Protein AF-A0A4D4MZA4-F1 (afdb_monomer_lite)

Radius of gyration: 15.13 Å; chains: 1; bounding box: 39×38×41 Å

Structure (mmCIF, N/CA/C/O backbone):
data_AF-A0A4D4MZA4-F1
#
_entry.id   AF-A0A4D4MZA4-F1
#
loop_
_atom_site.group_PDB
_atom_site.id
_atom_site.type_symbol
_atom_site.label_atom_id
_atom_site.label_alt_id
_atom_site.label_comp_id
_atom_site.label_asym_id
_atom_site.label_entity_id
_atom_site.label_seq_id
_atom_site.pdbx_PDB_ins_code
_atom_site.Cartn_x
_atom_site.Cartn_y
_atom_site.Cartn_z
_atom_site.occupancy
_atom_site.B_iso_or_equiv
_atom_site.auth_seq_id
_atom_site.auth_comp_id
_atom_site.auth_asym_id
_atom_site.auth_atom_id
_atom_site.pdbx_PDB_model_num
ATOM 1 N N . MET A 1 1 ? -14.643 -4.048 -20.398 1.00 38.16 1 MET A N 1
ATOM 2 C CA . MET A 1 1 ? -14.767 -3.949 -18.930 1.00 38.16 1 MET A CA 1
ATOM 3 C C . MET A 1 1 ? -13.366 -4.027 -18.362 1.00 38.16 1 MET A C 1
ATOM 5 O O . MET A 1 1 ? -12.708 -5.036 -18.577 1.00 38.16 1 MET A O 1
ATOM 9 N N . THR A 1 2 ? -12.870 -2.959 -17.747 1.00 46.59 2 THR A N 1
ATOM 10 C CA . THR A 1 2 ? -11.582 -2.981 -17.044 1.00 46.59 2 THR A CA 1
ATOM 11 C C . THR A 1 2 ? -11.814 -3.728 -15.737 1.00 46.59 2 THR A C 1
ATOM 13 O O . THR A 1 2 ? -12.657 -3.318 -14.942 1.00 46.59 2 THR A O 1
ATOM 16 N N . GLN A 1 3 ? -11.156 -4.867 -15.548 1.00 52.06 3 GLN A N 1
ATOM 17 C CA . GLN A 1 3 ? -11.229 -5.613 -14.297 1.00 52.06 3 GLN A CA 1
ATOM 18 C C . GLN A 1 3 ? -10.557 -4.751 -13.221 1.00 52.06 3 GLN A C 1
ATOM 20 O O . GLN A 1 3 ? -9.345 -4.557 -13.261 1.00 52.06 3 GLN A O 1
ATOM 25 N N . ARG A 1 4 ? -11.349 -4.141 -12.329 1.00 62.09 4 ARG A N 1
ATOM 26 C CA . ARG A 1 4 ? -10.811 -3.376 -11.197 1.00 62.09 4 ARG A CA 1
ATOM 27 C C . ARG A 1 4 ? -10.184 -4.351 -10.210 1.00 62.09 4 ARG A C 1
ATOM 29 O O . ARG A 1 4 ? -10.844 -5.294 -9.779 1.00 62.09 4 ARG A O 1
ATOM 36 N N . ASN A 1 5 ? -8.931 -4.107 -9.839 1.00 78.31 5 ASN A N 1
ATOM 37 C CA . ASN A 1 5 ? -8.269 -4.829 -8.757 1.00 78.31 5 ASN A CA 1
ATOM 38 C C . ASN A 1 5 ? -8.649 -4.155 -7.433 1.00 78.31 5 ASN A C 1
ATOM 40 O O . ASN A 1 5 ? -7.832 -3.470 -6.824 1.00 78.31 5 ASN A O 1
ATOM 44 N N . GLN A 1 6 ? -9.917 -4.301 -7.044 1.00 87.31 6 GLN A N 1
ATOM 45 C CA . GLN A 1 6 ? -10.501 -3.648 -5.876 1.00 87.31 6 GLN A CA 1
ATOM 46 C C . GLN A 1 6 ? -10.892 -4.692 -4.824 1.00 87.31 6 GLN A C 1
ATOM 48 O O . GLN A 1 6 ? -11.467 -5.733 -5.148 1.00 87.31 6 GLN A O 1
ATOM 53 N N . CYS A 1 7 ? -10.588 -4.409 -3.562 1.00 87.88 7 CYS A N 1
ATOM 54 C CA . CYS A 1 7 ? -10.977 -5.200 -2.404 1.00 87.88 7 CYS A CA 1
ATOM 55 C C . CYS A 1 7 ? -11.793 -4.320 -1.460 1.00 87.88 7 CYS A C 1
ATOM 57 O O . CYS A 1 7 ? -11.268 -3.366 -0.894 1.00 87.88 7 CYS A O 1
ATOM 59 N N . VAL A 1 8 ? -13.067 -4.665 -1.277 1.00 90.50 8 VAL A N 1
ATOM 60 C CA . VAL A 1 8 ? -13.984 -3.919 -0.413 1.00 90.50 8 VAL A CA 1
ATOM 61 C C . VAL A 1 8 ? -14.436 -4.821 0.726 1.00 90.50 8 VAL A C 1
ATOM 63 O O . VAL A 1 8 ? -14.991 -5.896 0.496 1.00 90.50 8 VAL A O 1
ATOM 66 N N . VAL A 1 9 ? -14.195 -4.388 1.959 1.00 88.56 9 VAL A N 1
ATOM 67 C CA . VAL A 1 9 ? -14.588 -5.108 3.173 1.00 88.56 9 VAL A CA 1
ATOM 68 C C . VAL A 1 9 ? -15.693 -4.330 3.866 1.00 88.56 9 VAL A C 1
ATOM 70 O O . VAL A 1 9 ? -15.571 -3.126 4.064 1.00 88.56 9 VAL A O 1
ATOM 73 N N . TYR A 1 10 ? -16.746 -5.025 4.285 1.00 88.19 10 TYR A N 1
ATOM 74 C CA . TYR A 1 10 ? -17.853 -4.459 5.054 1.00 88.19 10 TYR A CA 1
ATOM 75 C C . TYR A 1 10 ? -17.906 -5.083 6.443 1.00 88.19 10 TYR A C 1
ATOM 77 O O . TYR A 1 10 ? -17.571 -6.256 6.629 1.00 88.19 10 TYR A O 1
ATOM 85 N N . LYS A 1 11 ? -18.359 -4.305 7.426 1.00 85.38 11 LYS A N 1
ATOM 86 C CA . LYS A 1 11 ? -18.594 -4.814 8.773 1.00 85.38 11 LYS A CA 1
ATOM 87 C C . LYS A 1 11 ? -19.879 -5.644 8.792 1.00 85.38 11 LYS A C 1
ATOM 89 O O . LYS A 1 11 ? -20.910 -5.243 8.258 1.00 85.38 11 LYS A O 1
ATOM 94 N N . THR A 1 12 ? -19.836 -6.814 9.422 1.00 84.06 12 THR A N 1
ATOM 95 C CA . THR A 1 12 ? -21.021 -7.670 9.569 1.00 84.06 12 THR A CA 1
ATOM 96 C C . THR A 1 12 ? -22.118 -6.941 10.343 1.00 84.06 12 THR A C 1
ATOM 98 O O . THR A 1 12 ? -21.868 -6.465 11.450 1.00 84.06 12 THR A O 1
ATOM 101 N N . GLY A 1 13 ? -23.330 -6.895 9.784 1.00 80.25 13 GLY A N 1
ATOM 102 C CA . GLY A 1 13 ? -24.483 -6.234 10.404 1.00 80.25 13 GLY A CA 1
ATOM 103 C C . GLY A 1 13 ? -24.531 -4.715 10.217 1.00 80.25 13 GLY A C 1
ATOM 104 O O . GLY A 1 13 ? -25.445 -4.086 10.740 1.00 80.25 13 GLY A O 1
ATOM 105 N N . ASP A 1 14 ? -23.588 -4.126 9.478 1.00 79.69 14 ASP A N 1
ATOM 106 C CA . ASP A 1 14 ? -23.674 -2.725 9.076 1.00 79.69 14 ASP A CA 1
ATOM 107 C C . ASP A 1 14 ? -24.699 -2.548 7.946 1.00 79.69 14 ASP A C 1
ATOM 109 O O . ASP A 1 14 ? -24.637 -3.214 6.912 1.00 79.69 14 ASP A O 1
ATOM 113 N N . THR A 1 15 ? -25.659 -1.650 8.156 1.00 80.19 15 THR A N 1
ATOM 114 C CA . THR A 1 15 ? -26.717 -1.311 7.195 1.00 80.19 15 THR A CA 1
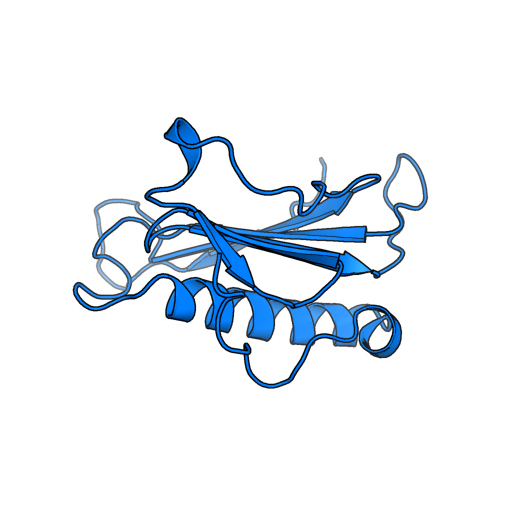ATOM 115 C C . THR A 1 15 ? -26.504 0.049 6.534 1.00 80.19 15 THR A C 1
ATOM 117 O O . THR A 1 15 ? -27.335 0.465 5.732 1.00 80.19 15 THR A O 1
ATOM 120 N N . THR A 1 16 ? -25.428 0.767 6.873 1.00 81.38 16 THR A N 1
ATOM 121 C CA . THR A 1 16 ? -25.135 2.099 6.318 1.00 81.38 16 THR A CA 1
ATOM 122 C C . THR A 1 16 ? -24.678 2.044 4.861 1.00 81.38 16 THR A C 1
ATOM 124 O O . THR A 1 16 ? -24.798 3.028 4.137 1.00 81.38 16 THR A O 1
ATOM 127 N N . GLY A 1 17 ? -24.175 0.886 4.415 1.00 80.81 17 GLY A N 1
ATOM 128 C CA . GLY A 1 17 ? -23.619 0.699 3.075 1.00 80.81 17 GLY A CA 1
ATOM 129 C C . GLY A 1 17 ? -22.199 1.248 2.913 1.00 80.81 17 GLY A C 1
ATOM 130 O O . GLY A 1 17 ? -21.672 1.239 1.800 1.00 80.81 17 GLY A O 1
ATOM 131 N N . HIS A 1 18 ? -21.566 1.701 3.998 1.00 84.25 18 HIS A N 1
ATOM 132 C CA . HIS A 1 18 ? -20.195 2.192 3.977 1.00 84.25 18 HIS A CA 1
ATOM 133 C C . HIS A 1 18 ? -19.189 1.048 4.162 1.00 84.25 18 HIS A C 1
ATOM 135 O O . HIS A 1 18 ? -19.367 0.201 5.039 1.00 84.25 18 HIS A O 1
ATOM 141 N N . PRO A 1 19 ? -18.122 0.984 3.349 1.00 86.19 19 PRO A N 1
ATOM 142 C CA . PRO A 1 19 ? -17.090 -0.019 3.541 1.00 86.19 19 PRO A CA 1
ATOM 143 C C . PRO A 1 19 ? -16.249 0.291 4.783 1.00 86.19 19 PRO A C 1
ATOM 145 O O . PRO A 1 19 ? -15.940 1.447 5.084 1.00 86.19 19 PRO A O 1
ATOM 148 N N . LEU A 1 20 ? -15.840 -0.777 5.467 1.00 87.38 20 LEU A N 1
ATOM 149 C CA . LEU A 1 20 ? -14.819 -0.747 6.510 1.00 87.38 20 LEU A CA 1
ATOM 150 C C . LEU A 1 20 ? -13.484 -0.301 5.913 1.00 87.38 20 LEU A C 1
ATOM 152 O O . LEU A 1 20 ? -12.851 0.611 6.425 1.00 87.38 20 LEU A O 1
ATOM 156 N N . ILE A 1 21 ? -13.082 -0.949 4.821 1.00 89.44 21 ILE A N 1
ATOM 157 C CA . ILE A 1 21 ? -11.940 -0.556 4.001 1.00 89.44 21 ILE A CA 1
ATOM 158 C C . ILE A 1 21 ? -12.262 -0.827 2.534 1.00 89.44 21 ILE A C 1
ATOM 160 O O . ILE A 1 21 ? -12.895 -1.829 2.196 1.00 89.44 21 ILE A O 1
ATOM 164 N N . ASP A 1 22 ? -11.793 0.061 1.676 1.00 92.81 22 ASP A N 1
ATOM 165 C CA . ASP A 1 22 ? -11.788 -0.070 0.228 1.00 92.81 22 ASP A CA 1
ATOM 166 C C . ASP A 1 22 ? -10.346 0.093 -0.246 1.00 92.81 22 ASP A C 1
ATOM 168 O O . ASP A 1 22 ? -9.745 1.143 -0.028 1.00 92.81 22 ASP A O 1
ATOM 172 N N . VAL A 1 23 ? -9.773 -0.963 -0.819 1.00 94.00 23 VAL A N 1
ATOM 173 C CA . VAL A 1 23 ? -8.407 -0.980 -1.343 1.00 94.00 23 VAL A CA 1
ATOM 174 C C . VAL A 1 23 ? -8.455 -1.143 -2.857 1.00 94.00 23 VAL A C 1
ATOM 176 O O . VAL A 1 23 ? -8.993 -2.136 -3.342 1.00 94.00 23 VAL A O 1
ATOM 179 N N . ASP A 1 24 ? -7.838 -0.228 -3.601 1.00 94.50 24 ASP A N 1
ATOM 180 C CA . ASP A 1 24 ? -7.760 -0.273 -5.070 1.00 94.50 24 ASP A CA 1
ATOM 181 C C . ASP A 1 24 ? -6.300 -0.280 -5.542 1.00 94.50 24 ASP A C 1
ATOM 183 O O . ASP A 1 24 ? -5.448 0.411 -4.971 1.00 94.50 24 ASP A O 1
ATOM 187 N N . PHE A 1 25 ? -6.028 -1.054 -6.597 1.00 93.75 25 PHE A N 1
ATOM 188 C CA . PHE A 1 25 ? -4.751 -1.091 -7.297 1.00 93.75 25 PHE A CA 1
ATOM 189 C C . PHE A 1 25 ? -4.891 -0.757 -8.780 1.00 93.75 25 PHE A C 1
ATOM 191 O O . PHE A 1 25 ? -5.624 -1.410 -9.529 1.00 93.75 25 PHE A O 1
ATOM 198 N N . SER A 1 26 ? -4.060 0.177 -9.235 1.00 92.50 26 SER A N 1
ATOM 199 C CA . SER A 1 26 ? -4.031 0.643 -10.618 1.00 92.50 26 SER A CA 1
ATOM 200 C C . SER A 1 26 ? -2.602 0.710 -11.162 1.00 92.50 26 SER A C 1
ATOM 202 O O . SER A 1 26 ? -1.675 1.129 -10.472 1.00 92.50 26 SER A O 1
ATOM 204 N N . ALA A 1 27 ? -2.410 0.306 -12.419 1.00 93.12 27 ALA A N 1
ATOM 205 C CA . ALA A 1 27 ? -1.133 0.440 -13.118 1.00 93.12 27 ALA A CA 1
ATOM 206 C C . ALA A 1 27 ? -0.974 1.887 -13.621 1.00 93.12 27 ALA A C 1
ATOM 208 O O . ALA A 1 27 ? -1.846 2.401 -14.320 1.00 93.12 27 ALA A O 1
ATOM 209 N N . VAL A 1 28 ? 0.128 2.563 -13.280 1.00 93.25 28 VAL A N 1
ATOM 210 C CA . VAL A 1 28 ? 0.299 4.005 -13.544 1.00 93.25 28 VAL A CA 1
ATOM 211 C C . VAL A 1 28 ? 1.658 4.341 -14.159 1.00 93.25 28 VAL A C 1
ATOM 213 O O . VAL A 1 28 ? 2.682 3.715 -13.876 1.00 93.25 28 VAL A O 1
ATOM 216 N N . LYS A 1 29 ? 1.670 5.351 -15.042 1.00 93.31 29 LYS A N 1
ATOM 217 C CA . LYS A 1 29 ? 2.898 5.847 -15.697 1.00 93.31 29 LYS A CA 1
ATOM 218 C C . LYS A 1 29 ? 3.738 6.741 -14.790 1.00 93.31 29 LYS A C 1
ATOM 220 O O . LYS A 1 29 ? 4.955 6.768 -14.938 1.00 93.31 29 LYS A O 1
ATOM 225 N N . TYR A 1 30 ? 3.083 7.462 -13.888 1.00 92.06 30 TYR A N 1
ATOM 226 C CA . TYR A 1 30 ? 3.677 8.513 -13.073 1.00 92.06 30 TYR A CA 1
ATOM 227 C C . TYR A 1 30 ? 3.269 8.317 -11.614 1.00 92.06 30 TYR A C 1
ATOM 229 O O . TYR A 1 30 ? 2.204 7.766 -11.336 1.00 92.06 30 TYR A O 1
ATOM 237 N N . HIS A 1 31 ? 4.113 8.784 -10.705 1.00 90.81 31 HIS A N 1
ATOM 238 C CA . HIS A 1 31 ? 3.791 8.953 -9.294 1.00 90.81 31 HIS A CA 1
ATOM 239 C C . HIS A 1 31 ? 3.973 10.434 -8.928 1.00 90.81 31 HIS A C 1
ATOM 241 O O . HIS A 1 31 ? 4.682 11.145 -9.647 1.00 90.81 31 HIS A O 1
ATOM 247 N N . PRO A 1 32 ? 3.350 10.918 -7.842 1.00 89.75 32 PRO A N 1
ATOM 248 C CA . PRO A 1 32 ? 3.602 12.264 -7.348 1.00 89.75 32 PRO A CA 1
ATOM 249 C C . PRO A 1 32 ? 5.083 12.472 -7.011 1.00 89.75 32 PRO A C 1
ATOM 251 O O . PRO A 1 32 ? 5.778 11.533 -6.609 1.00 89.75 32 PRO A O 1
ATOM 254 N N . ASN A 1 33 ? 5.553 13.711 -7.145 1.00 78.62 33 ASN A N 1
ATOM 255 C CA . ASN A 1 33 ? 6.838 14.108 -6.582 1.00 78.62 33 ASN A CA 1
ATOM 256 C C . ASN A 1 33 ? 6.675 14.270 -5.068 1.00 78.62 33 ASN A C 1
ATOM 258 O O . ASN A 1 33 ? 5.687 14.833 -4.603 1.00 78.62 33 ASN A O 1
ATOM 262 N N . SER A 1 34 ? 7.661 13.820 -4.303 1.00 65.81 34 SER A N 1
ATOM 263 C CA . SER A 1 34 ? 7.740 13.984 -2.846 1.00 65.81 34 SER A CA 1
ATOM 264 C C . SER A 1 34 ? 8.130 15.409 -2.410 1.00 65.81 34 SER A C 1
ATOM 266 O O . SER A 1 34 ? 8.543 15.618 -1.272 1.00 65.81 34 SER A O 1
ATOM 268 N N . GLU A 1 35 ? 8.010 16.408 -3.293 1.00 59.50 35 GLU A N 1
ATOM 269 C CA . GLU A 1 35 ? 8.249 17.808 -2.930 1.00 59.50 35 GLU A CA 1
ATOM 270 C C . GLU A 1 35 ? 7.226 18.261 -1.881 1.00 59.50 35 GLU A C 1
ATOM 272 O O . GLU A 1 35 ? 6.041 17.928 -1.959 1.00 59.50 35 GLU A O 1
ATOM 277 N N . LYS A 1 36 ? 7.717 18.983 -0.862 1.00 52.91 36 LYS A N 1
ATOM 278 C CA . LYS A 1 36 ? 6.943 19.337 0.332 1.00 52.91 36 LYS A CA 1
ATOM 279 C C . LYS A 1 36 ? 5.617 20.016 -0.055 1.00 52.91 36 LYS A C 1
ATOM 281 O O . LYS A 1 36 ? 5.644 20.949 -0.862 1.00 52.91 36 LYS A O 1
ATOM 286 N N . PRO A 1 37 ? 4.476 19.610 0.534 1.00 52.50 37 PRO A N 1
ATOM 287 C CA . PRO A 1 37 ? 3.213 20.314 0.339 1.00 52.50 37 PRO A CA 1
ATOM 288 C C . PRO A 1 37 ? 3.364 21.790 0.731 1.00 52.50 37 PRO A C 1
ATOM 290 O O . PRO A 1 37 ? 4.012 22.122 1.727 1.00 52.50 37 PRO A O 1
ATOM 293 N N . THR A 1 38 ? 2.761 22.685 -0.051 1.00 46.50 38 THR A N 1
ATOM 294 C CA . THR A 1 38 ? 2.625 24.098 0.321 1.00 46.50 38 THR A CA 1
ATOM 295 C C . THR A 1 38 ? 1.833 24.209 1.630 1.00 46.50 38 THR A C 1
ATOM 297 O O . THR A 1 38 ? 1.027 23.333 1.943 1.00 46.50 38 THR A O 1
ATOM 300 N N . ALA A 1 39 ? 2.077 25.263 2.418 1.00 49.47 39 ALA A N 1
ATOM 301 C CA . ALA A 1 39 ? 1.575 25.407 3.792 1.00 49.47 39 ALA A CA 1
ATOM 302 C C . ALA A 1 39 ? 0.061 25.134 3.962 1.00 49.47 39 ALA A C 1
ATOM 304 O O . ALA A 1 39 ? -0.340 24.605 4.997 1.00 49.47 39 ALA A O 1
ATOM 305 N N . ASP A 1 40 ? -0.751 25.379 2.931 1.00 46.22 40 ASP A N 1
ATOM 306 C CA . ASP A 1 40 ? -2.205 25.170 2.946 1.00 46.22 40 ASP A CA 1
ATOM 307 C C . ASP A 1 40 ? -2.652 23.708 2.720 1.00 46.22 40 ASP A C 1
ATOM 309 O O . ASP A 1 40 ? -3.780 23.353 3.048 1.00 46.22 40 ASP A O 1
ATOM 313 N N . ALA A 1 41 ? -1.779 22.834 2.205 1.00 50.38 41 ALA A N 1
ATOM 314 C CA . ALA A 1 41 ? -2.030 21.395 2.030 1.00 50.38 41 ALA A CA 1
ATOM 315 C C . ALA A 1 41 ? -1.441 20.534 3.172 1.00 50.38 41 ALA A C 1
ATOM 317 O O . ALA A 1 41 ? -1.523 19.306 3.139 1.00 50.38 41 ALA A O 1
ATOM 318 N N . SER A 1 42 ? -0.806 21.171 4.163 1.00 53.69 42 SER A N 1
ATOM 319 C CA . SER A 1 42 ? 0.135 20.517 5.082 1.00 53.69 42 SER A CA 1
ATOM 320 C C . SER A 1 42 ? -0.482 19.877 6.331 1.00 53.69 42 SER A C 1
ATOM 322 O O . SER A 1 42 ? 0.134 18.987 6.907 1.00 53.69 42 SER A O 1
ATOM 324 N N . ALA A 1 43 ? -1.682 20.283 6.761 1.00 56.72 43 ALA A N 1
ATOM 325 C CA . ALA A 1 43 ? -2.191 19.870 8.075 1.00 56.72 43 ALA A CA 1
ATOM 326 C C . ALA A 1 43 ? -2.625 18.393 8.145 1.00 56.72 43 ALA A C 1
ATOM 328 O O . ALA A 1 43 ? -2.626 17.807 9.226 1.00 56.72 43 ALA A O 1
ATOM 329 N N . GLU A 1 44 ? -2.973 17.781 7.009 1.00 75.69 44 GLU A N 1
ATOM 330 C CA . GLU A 1 44 ? -3.498 16.408 6.957 1.00 75.69 44 GLU A CA 1
ATOM 331 C C . GLU A 1 44 ? -2.631 15.439 6.143 1.00 75.69 44 GLU A C 1
ATOM 333 O O . GLU A 1 44 ? -2.901 14.237 6.157 1.00 75.69 44 GLU A O 1
ATOM 338 N N . LEU A 1 45 ? -1.593 15.925 5.450 1.00 85.44 45 LEU A N 1
ATOM 339 C CA . LEU A 1 45 ? -0.715 15.093 4.627 1.00 85.44 45 LEU A CA 1
ATOM 340 C C . LEU A 1 45 ? 0.487 14.602 5.439 1.00 85.44 45 LEU A C 1
ATOM 342 O O . LEU A 1 45 ? 1.323 15.395 5.858 1.00 85.44 45 LEU A O 1
ATOM 346 N N . THR A 1 46 ? 0.620 13.288 5.611 1.00 89.31 46 THR A N 1
ATOM 347 C CA . THR A 1 46 ? 1.814 12.675 6.224 1.00 89.31 46 THR A CA 1
ATOM 348 C C . THR A 1 46 ? 2.527 11.804 5.197 1.00 89.31 46 THR A C 1
ATOM 350 O O . THR A 1 46 ? 1.913 10.892 4.646 1.00 89.31 46 THR A O 1
ATOM 353 N N . ILE A 1 47 ? 3.809 12.081 4.934 1.00 91.19 47 ILE A N 1
ATOM 354 C CA . ILE A 1 47 ? 4.635 11.351 3.958 1.00 91.19 47 ILE A CA 1
ATOM 355 C C . ILE A 1 47 ? 5.419 10.236 4.651 1.00 91.19 47 ILE A C 1
ATOM 357 O O . ILE A 1 47 ? 6.009 10.435 5.714 1.00 91.19 47 ILE A O 1
ATOM 361 N N . TYR A 1 48 ? 5.448 9.063 4.022 1.00 91.81 48 TYR A N 1
ATOM 362 C CA . TYR A 1 48 ? 6.163 7.888 4.506 1.00 91.81 48 TYR A CA 1
ATOM 363 C C . TYR A 1 48 ? 7.285 7.508 3.534 1.00 91.81 48 TYR A C 1
ATOM 365 O O . TYR A 1 48 ? 7.043 7.459 2.324 1.00 91.81 48 TYR A O 1
ATOM 373 N N . PRO A 1 49 ? 8.487 7.163 4.031 1.00 92.69 49 PRO A N 1
ATOM 374 C CA . PRO A 1 49 ? 9.616 6.777 3.190 1.00 92.69 49 PRO A CA 1
ATOM 375 C C . PRO A 1 49 ? 9.490 5.306 2.756 1.00 92.69 49 PRO A C 1
ATOM 377 O O . P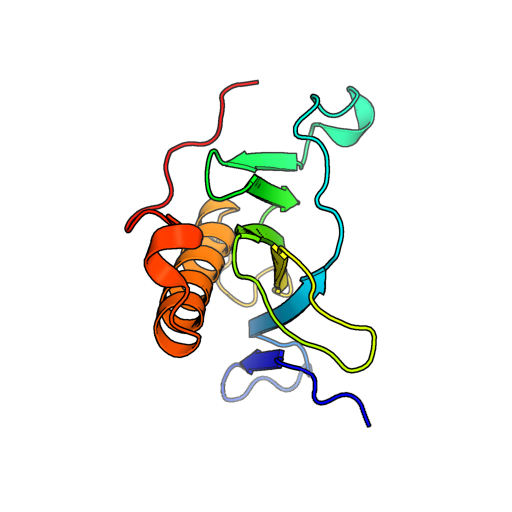RO A 1 49 ? 10.290 4.452 3.136 1.00 92.69 49 PRO A O 1
ATOM 380 N N . ILE A 1 50 ? 8.433 4.986 2.005 1.00 93.69 50 ILE A N 1
ATOM 381 C CA . ILE A 1 50 ? 8.165 3.645 1.475 1.00 93.69 50 ILE A CA 1
ATOM 382 C C . ILE A 1 50 ? 7.782 3.715 -0.007 1.00 93.69 50 ILE A C 1
ATOM 384 O O . ILE A 1 50 ? 7.074 4.623 -0.444 1.00 93.69 50 ILE A O 1
ATOM 388 N N . GLY A 1 51 ? 8.231 2.729 -0.786 1.00 94.56 51 GLY A N 1
ATOM 389 C CA . GLY A 1 51 ? 8.016 2.725 -2.232 1.00 94.56 51 GLY A CA 1
ATOM 390 C C . GLY A 1 51 ? 8.679 3.924 -2.924 1.00 94.56 51 GLY A C 1
ATOM 391 O O . GLY A 1 51 ? 9.737 4.390 -2.511 1.00 94.56 51 GLY A O 1
ATOM 392 N N . VAL A 1 52 ? 8.069 4.405 -4.010 1.00 95.19 52 VAL A N 1
ATOM 393 C CA . VAL A 1 52 ? 8.508 5.630 -4.713 1.00 95.19 52 VAL A CA 1
ATOM 394 C C . VAL A 1 52 ? 7.753 6.878 -4.257 1.00 95.19 52 VAL A C 1
ATOM 396 O O . VAL A 1 52 ? 8.231 7.987 -4.465 1.00 95.19 52 VAL A O 1
ATOM 399 N N . TYR A 1 53 ? 6.581 6.696 -3.650 1.00 95.12 53 TYR A N 1
ATOM 400 C CA . TYR A 1 53 ? 5.808 7.743 -2.993 1.00 95.12 53 TYR A CA 1
ATOM 401 C C . TYR A 1 53 ? 4.787 7.086 -2.070 1.00 95.12 53 TYR A C 1
ATOM 403 O O . TYR A 1 53 ? 4.095 6.157 -2.491 1.00 95.12 53 TYR A O 1
ATOM 411 N N . ALA A 1 54 ? 4.631 7.589 -0.851 1.00 94.81 54 ALA A N 1
ATOM 412 C C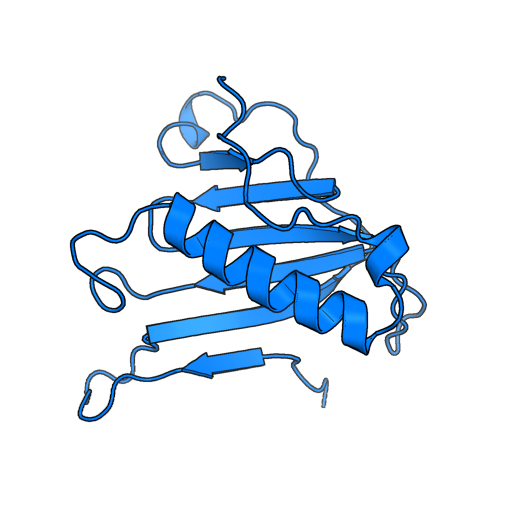A . ALA A 1 54 ? 3.567 7.145 0.030 1.00 94.81 54 ALA A CA 1
ATOM 413 C C . ALA A 1 54 ? 3.108 8.262 0.951 1.00 94.81 54 ALA A C 1
ATOM 415 O O . ALA A 1 54 ? 3.923 8.964 1.550 1.00 94.81 54 ALA A O 1
ATOM 416 N N . ALA A 1 55 ? 1.795 8.403 1.075 1.00 93.69 55 ALA A N 1
ATOM 417 C CA . ALA A 1 55 ? 1.198 9.443 1.885 1.00 93.69 55 ALA A CA 1
ATOM 418 C C . ALA A 1 55 ? -0.134 9.005 2.481 1.00 93.69 55 ALA A C 1
ATOM 420 O O . ALA A 1 55 ? -0.851 8.190 1.902 1.00 93.69 55 ALA A O 1
ATOM 421 N N . THR A 1 56 ? -0.488 9.593 3.613 1.00 91.38 56 THR A N 1
ATOM 422 C CA . THR A 1 56 ? -1.837 9.531 4.181 1.00 91.38 56 THR A CA 1
ATOM 423 C C . THR A 1 56 ? -2.469 10.909 4.139 1.00 91.38 56 THR A C 1
ATOM 425 O O . THR A 1 56 ? -1.771 11.894 4.380 1.00 91.38 56 THR A O 1
ATOM 428 N N . HIS A 1 57 ? -3.777 10.967 3.899 1.00 86.00 57 HIS A N 1
ATOM 429 C CA . HIS A 1 57 ? -4.575 12.178 4.089 1.00 86.00 57 HIS A CA 1
ATOM 430 C C . HIS A 1 57 ? -5.538 11.933 5.250 1.00 86.00 57 HIS A C 1
ATOM 432 O O . HIS A 1 57 ? -6.491 11.151 5.130 1.00 86.00 57 HIS A O 1
ATOM 438 N N . GLY A 1 58 ? -5.231 12.546 6.393 1.00 81.12 58 GLY A N 1
ATOM 439 C CA . GLY A 1 58 ? -5.909 12.281 7.657 1.00 81.12 58 GLY A CA 1
ATOM 440 C C . GLY A 1 58 ? -5.778 10.815 8.090 1.00 81.12 58 GLY A C 1
ATOM 441 O O . GLY A 1 58 ? -4.819 10.122 7.753 1.00 81.12 58 GLY A O 1
ATOM 442 N N . ASN A 1 59 ? -6.760 10.323 8.844 1.00 77.88 59 ASN A N 1
ATOM 443 C CA . ASN A 1 59 ? -6.820 8.926 9.293 1.00 77.88 59 ASN A CA 1
ATOM 444 C C . ASN A 1 59 ? -7.578 7.995 8.329 1.00 77.88 59 ASN A C 1
ATOM 446 O O . ASN A 1 59 ? -7.500 6.776 8.464 1.00 77.88 59 ASN A O 1
ATOM 450 N N . ALA A 1 60 ? -8.295 8.557 7.357 1.00 81.31 60 ALA A N 1
ATOM 451 C CA . ALA A 1 60 ? -9.254 7.832 6.532 1.00 81.31 60 ALA A CA 1
ATOM 452 C C . ALA A 1 60 ? -8.683 7.329 5.200 1.00 81.31 60 ALA A C 1
ATOM 454 O O . ALA A 1 60 ? -9.318 6.506 4.544 1.00 81.31 60 ALA A O 1
ATOM 455 N N . SER A 1 61 ? -7.519 7.816 4.760 1.00 89.06 61 SER A N 1
ATOM 456 C CA . SER A 1 61 ? -6.988 7.420 3.456 1.00 89.06 61 SER A CA 1
ATOM 457 C C . SER A 1 61 ? -5.470 7.367 3.389 1.00 89.06 61 SER A C 1
ATOM 459 O O . SER A 1 61 ? -4.771 8.156 4.026 1.00 89.06 61 SER A O 1
ATOM 461 N N . ALA A 1 62 ? -4.969 6.441 2.573 1.00 93.50 62 ALA A N 1
ATOM 462 C CA . ALA A 1 62 ? -3.561 6.358 2.222 1.00 93.50 62 ALA A CA 1
ATOM 463 C C . ALA A 1 62 ? -3.377 6.028 0.740 1.00 93.50 62 ALA A C 1
ATOM 465 O O . ALA A 1 62 ? -4.202 5.351 0.127 1.00 93.50 62 ALA A O 1
ATOM 466 N N . SER A 1 63 ? -2.273 6.504 0.176 1.00 95.62 63 SER A N 1
ATOM 467 C CA . SER A 1 63 ? -1.804 6.188 -1.168 1.00 95.62 63 SER A CA 1
ATOM 468 C C . SER A 1 63 ? -0.363 5.704 -1.101 1.00 95.62 63 SER A C 1
ATOM 470 O O . SER A 1 63 ? 0.458 6.295 -0.404 1.00 95.62 63 SER A O 1
ATOM 472 N N . LEU A 1 64 ? -0.051 4.653 -1.851 1.00 96.88 64 LEU A N 1
ATOM 473 C CA . LEU A 1 64 ? 1.274 4.054 -1.946 1.00 96.88 64 LEU A CA 1
ATOM 474 C C . LEU A 1 64 ? 1.576 3.746 -3.409 1.00 96.88 64 LEU A C 1
ATOM 476 O O . LEU A 1 64 ? 0.831 3.035 -4.074 1.00 96.88 64 LEU A O 1
ATOM 480 N N . TYR A 1 65 ? 2.697 4.251 -3.897 1.00 97.19 65 TYR A N 1
ATOM 481 C CA . TYR A 1 65 ? 3.209 3.994 -5.229 1.00 97.19 65 TYR A CA 1
ATOM 482 C C . TYR A 1 65 ? 4.492 3.188 -5.105 1.00 97.19 65 TYR A C 1
ATOM 484 O O . TYR A 1 65 ? 5.391 3.542 -4.341 1.00 97.19 65 TYR A O 1
ATOM 492 N N . PHE A 1 66 ? 4.612 2.118 -5.882 1.00 97.44 66 PHE A N 1
ATOM 493 C CA . PHE A 1 66 ? 5.810 1.280 -5.888 1.00 97.44 66 PHE A CA 1
ATOM 494 C C . PHE A 1 66 ? 6.114 0.746 -7.284 1.00 97.44 66 PHE A C 1
ATOM 496 O O . PHE A 1 66 ? 5.245 0.671 -8.156 1.00 97.44 66 PHE A O 1
ATOM 503 N N . LYS A 1 67 ? 7.380 0.388 -7.511 1.00 97.62 67 LYS A N 1
ATOM 504 C CA . LYS A 1 67 ? 7.826 -0.179 -8.786 1.00 97.62 67 LYS A CA 1
ATOM 505 C C . LYS A 1 67 ? 7.304 -1.603 -8.912 1.00 97.62 67 LYS A C 1
ATOM 507 O O . LYS A 1 67 ? 7.643 -2.472 -8.118 1.00 97.62 67 LYS A O 1
ATOM 512 N N . CYS A 1 68 ? 6.505 -1.842 -9.937 1.00 96.19 68 CYS A N 1
ATOM 513 C CA . CYS A 1 68 ? 6.059 -3.174 -10.309 1.00 96.19 68 CYS A CA 1
ATOM 514 C C . CYS A 1 68 ? 5.573 -3.109 -11.759 1.00 96.19 68 CYS A C 1
ATOM 516 O O . CYS A 1 68 ? 4.407 -2.778 -11.997 1.00 96.19 68 CYS A O 1
ATOM 518 N N . PRO A 1 69 ? 6.465 -3.342 -12.741 1.00 94.75 69 PRO A N 1
ATOM 519 C CA . PRO A 1 69 ? 6.114 -3.238 -14.149 1.00 94.75 69 PRO A CA 1
ATOM 520 C C . PRO A 1 69 ? 4.935 -4.146 -14.497 1.00 94.75 69 PRO A C 1
ATOM 522 O O . PRO A 1 69 ? 5.056 -5.369 -14.490 1.00 94.75 69 PRO A O 1
ATOM 525 N N . THR A 1 70 ? 3.794 -3.537 -14.805 1.00 90.12 70 THR A N 1
ATOM 526 C CA . THR A 1 70 ? 2.528 -4.240 -15.034 1.00 90.12 70 THR A CA 1
ATOM 527 C C . THR A 1 70 ? 1.999 -3.882 -16.413 1.00 90.12 70 THR A C 1
ATOM 529 O O . THR A 1 70 ? 2.058 -2.723 -16.827 1.00 90.12 70 THR A O 1
ATOM 532 N N . LYS A 1 71 ? 1.517 -4.882 -17.154 1.00 87.25 71 LYS A N 1
ATOM 533 C CA . LYS A 1 71 ? 0.895 -4.674 -18.464 1.00 87.25 71 LYS A CA 1
ATOM 534 C C . LYS A 1 71 ? -0.594 -4.418 -18.297 1.00 87.25 71 LYS A C 1
ATOM 536 O O . LYS A 1 71 ? -1.287 -5.222 -17.681 1.00 87.25 71 LYS A O 1
ATOM 541 N N . ASP A 1 72 ? -1.070 -3.351 -18.916 1.00 81.88 72 ASP A N 1
ATOM 542 C CA . ASP A 1 72 ? -2.483 -3.107 -19.166 1.00 81.88 72 ASP A CA 1
ATOM 543 C C . ASP A 1 72 ? -2.730 -3.003 -20.690 1.00 81.88 72 ASP A C 1
ATOM 545 O O . ASP A 1 72 ? -1.779 -3.098 -21.478 1.00 81.88 72 ASP A O 1
ATOM 549 N N . PRO A 1 73 ? -3.987 -2.854 -21.151 1.00 84.00 73 PRO A N 1
ATOM 550 C CA . PRO A 1 73 ? -4.287 -2.716 -22.578 1.0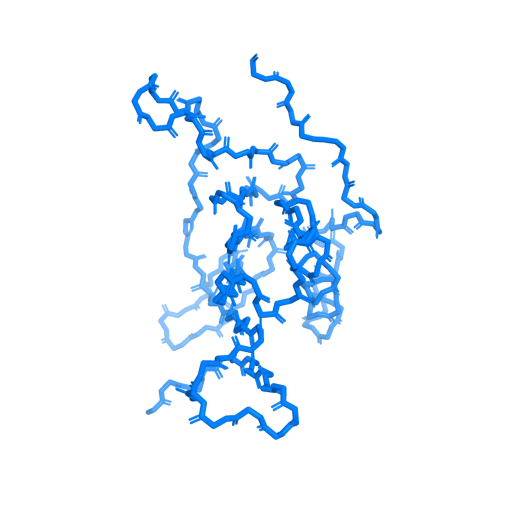0 84.00 73 PRO A CA 1
ATOM 551 C C . PRO A 1 73 ? -3.607 -1.524 -23.274 1.00 84.00 73 PRO A C 1
ATOM 553 O O . PRO A 1 73 ? -3.486 -1.529 -24.496 1.00 84.00 73 PRO A O 1
ATOM 556 N N . GLU A 1 74 ? -3.155 -0.513 -22.530 1.00 85.19 74 GLU A N 1
ATOM 557 C CA . GLU A 1 74 ? -2.458 0.668 -23.051 1.00 85.19 74 GLU A CA 1
ATOM 558 C C . GLU A 1 74 ? -0.925 0.517 -23.036 1.00 85.19 74 GLU A C 1
ATOM 560 O O . GLU A 1 74 ? -0.205 1.432 -23.452 1.00 85.19 74 GLU A O 1
ATOM 565 N N . GLY A 1 75 ? -0.412 -0.612 -22.538 1.00 90.00 75 GLY A N 1
ATOM 566 C CA . GLY A 1 75 ? 1.002 -0.969 -22.529 1.00 90.00 75 GLY A CA 1
ATOM 567 C C . GLY A 1 75 ? 1.561 -1.266 -21.138 1.00 90.00 75 GLY A C 1
ATOM 568 O O . GLY A 1 75 ? 0.847 -1.484 -20.163 1.00 90.00 75 GLY A O 1
ATOM 569 N N . THR A 1 76 ? 2.890 -1.309 -21.041 1.00 93.31 76 THR A N 1
ATOM 570 C CA . THR A 1 76 ? 3.568 -1.521 -19.756 1.00 93.31 76 THR A CA 1
ATOM 571 C C . THR A 1 76 ? 3.625 -0.215 -18.974 1.00 93.31 76 THR A C 1
ATOM 573 O O . THR A 1 76 ? 4.146 0.791 -19.463 1.00 93.31 76 THR A O 1
ATOM 576 N N . LYS A 1 77 ? 3.146 -0.246 -17.733 1.00 94.81 77 LYS A N 1
ATOM 577 C CA . LYS A 1 77 ? 3.268 0.842 -16.765 1.00 94.81 77 LYS A CA 1
ATOM 578 C C . LYS A 1 77 ? 4.338 0.466 -15.725 1.00 94.81 77 LYS A C 1
ATOM 580 O O . LYS A 1 77 ? 4.329 -0.669 -15.252 1.00 94.81 77 LYS A O 1
ATOM 585 N N . PRO A 1 78 ? 5.281 1.362 -15.387 1.00 96.00 78 PRO A N 1
ATOM 586 C CA . PRO A 1 78 ? 6.389 1.053 -14.476 1.00 96.00 78 PRO A CA 1
ATOM 587 C C . PRO A 1 78 ? 5.983 0.935 -13.001 1.00 96.00 78 PRO A C 1
ATOM 589 O O . PRO A 1 78 ? 6.696 0.291 -12.224 1.00 96.00 78 PRO A O 1
ATOM 592 N N . TYR A 1 79 ? 4.862 1.542 -12.612 1.00 96.06 79 TYR A N 1
ATOM 593 C CA . TYR A 1 79 ? 4.436 1.624 -11.221 1.00 96.06 79 TYR A CA 1
ATOM 594 C C . TYR A 1 79 ? 3.026 1.080 -11.028 1.00 96.06 79 TYR A C 1
ATOM 596 O O . TYR A 1 79 ? 2.209 1.045 -11.951 1.00 96.06 79 TYR A O 1
ATOM 604 N N . ILE A 1 80 ? 2.744 0.728 -9.781 1.00 95.38 80 ILE A N 1
ATOM 605 C CA . ILE A 1 80 ? 1.400 0.498 -9.274 1.00 95.38 80 ILE A CA 1
ATOM 606 C C . ILE A 1 80 ? 1.088 1.603 -8.270 1.00 95.38 80 ILE A C 1
ATOM 608 O O . ILE A 1 80 ? 1.905 1.876 -7.393 1.00 95.38 80 ILE A O 1
ATOM 612 N N . GLN A 1 81 ? -0.095 2.198 -8.396 1.00 95.75 81 GLN A N 1
ATOM 613 C CA . GLN A 1 81 ? -0.743 2.980 -7.354 1.00 95.75 81 GLN A CA 1
ATOM 614 C C . GLN A 1 81 ? -1.660 2.051 -6.562 1.00 95.75 81 GLN A C 1
ATOM 616 O O . GLN A 1 81 ? -2.580 1.459 -7.122 1.00 95.75 81 GLN A O 1
ATOM 621 N N . ALA A 1 82 ? -1.412 1.949 -5.267 1.00 96.31 82 ALA A N 1
ATOM 622 C CA . ALA A 1 82 ? -2.306 1.362 -4.292 1.00 96.31 82 ALA A CA 1
ATOM 623 C C . ALA A 1 82 ? -2.974 2.494 -3.507 1.00 96.31 82 ALA A C 1
ATOM 625 O O . ALA A 1 82 ? -2.314 3.467 -3.133 1.00 96.31 82 ALA A O 1
ATOM 626 N N . SER A 1 83 ? -4.264 2.367 -3.233 1.00 95.31 83 SER A N 1
ATOM 627 C CA . SER A 1 83 ? -4.985 3.288 -2.358 1.00 95.31 83 SER A CA 1
ATOM 628 C C . SER A 1 83 ? -5.821 2.514 -1.357 1.00 95.31 83 SER A C 1
ATOM 630 O O . SER A 1 83 ? -6.299 1.429 -1.674 1.00 95.31 83 SER A O 1
ATOM 632 N N . VAL A 1 84 ? -5.971 3.059 -0.153 1.00 93.06 84 VAL A N 1
ATOM 633 C CA . VAL A 1 84 ? -6.972 2.607 0.812 1.00 93.06 84 VAL A CA 1
ATOM 634 C C . VAL A 1 84 ? -7.829 3.787 1.226 1.00 93.06 84 VAL A C 1
ATOM 636 O O . VAL A 1 84 ? -7.314 4.881 1.473 1.00 93.06 84 VAL A O 1
ATOM 639 N N . HIS A 1 85 ? -9.128 3.548 1.321 1.00 90.69 85 HIS A N 1
ATOM 640 C CA . HIS A 1 85 ? -10.089 4.464 1.900 1.00 90.69 85 HIS A CA 1
ATOM 641 C C . HIS A 1 85 ? -10.912 3.741 2.965 1.00 90.69 85 HIS A C 1
ATOM 643 O O . HIS A 1 85 ? -11.353 2.610 2.774 1.00 90.69 85 HIS A O 1
ATOM 649 N N . SER A 1 86 ? -11.126 4.404 4.090 1.00 85.19 86 SER A N 1
ATOM 650 C CA . SER A 1 86 ? -12.046 4.000 5.144 1.00 85.19 86 SER A CA 1
ATOM 651 C C . SER A 1 86 ? -13.026 5.136 5.359 1.00 85.19 86 SER A C 1
ATOM 653 O O . SER A 1 86 ? -12.643 6.303 5.367 1.00 85.19 86 SER A O 1
ATOM 655 N N . THR A 1 87 ? -14.282 4.803 5.634 1.00 77.88 87 THR A N 1
ATOM 656 C CA . THR A 1 87 ? -15.177 5.801 6.227 1.00 77.88 87 THR A CA 1
ATOM 657 C C . THR A 1 87 ? -14.698 6.088 7.653 1.00 77.88 87 THR A C 1
ATOM 659 O O . THR A 1 87 ? -14.258 5.167 8.352 1.00 77.88 87 THR A O 1
ATOM 662 N N . ALA A 1 88 ? -14.725 7.354 8.076 1.00 66.12 88 ALA A N 1
ATOM 663 C CA . ALA A 1 88 ? -14.322 7.738 9.429 1.00 66.12 88 ALA A CA 1
ATOM 664 C C . ALA A 1 88 ? -15.074 6.899 10.481 1.00 66.12 88 ALA A C 1
ATOM 666 O O . ALA A 1 88 ? -16.234 6.537 10.284 1.00 66.12 88 ALA A O 1
ATOM 667 N N . ASP A 1 89 ? -14.383 6.539 11.564 1.00 68.56 89 ASP A N 1
ATOM 668 C CA . ASP A 1 89 ? -14.887 5.745 12.697 1.00 68.56 89 ASP A CA 1
ATOM 669 C C . ASP A 1 89 ? -15.326 4.293 12.409 1.00 68.56 89 ASP A C 1
ATOM 671 O O . ASP A 1 89 ? -15.595 3.549 13.356 1.00 68.56 89 ASP A O 1
ATOM 675 N N . GLN A 1 90 ? -15.330 3.831 11.150 1.00 71.44 90 GLN A N 1
ATOM 676 C CA . GLN A 1 90 ? -15.697 2.443 10.824 1.00 71.44 90 GLN A CA 1
ATOM 677 C C . GLN A 1 90 ? -14.626 1.431 11.244 1.00 71.44 90 GLN A C 1
ATOM 679 O O . GLN A 1 90 ? -14.958 0.380 11.801 1.00 71.44 90 GLN A O 1
ATOM 684 N N . VAL A 1 91 ? -13.344 1.749 11.021 1.00 71.38 91 VAL A N 1
ATOM 685 C CA . VAL A 1 91 ? -12.214 0.901 11.450 1.00 71.38 91 VAL A CA 1
ATOM 686 C C . VAL A 1 91 ? -12.070 0.928 12.966 1.00 71.38 91 VAL A C 1
ATOM 688 O O . VAL A 1 91 ? -12.044 -0.116 13.616 1.00 71.38 91 VAL A O 1
ATOM 691 N N . SER A 1 92 ? -11.978 2.127 13.535 1.00 73.81 92 SER A N 1
ATOM 692 C CA . SER A 1 92 ? -11.930 2.381 14.973 1.00 73.81 92 SER A CA 1
ATOM 693 C C . SER A 1 92 ? -11.939 3.888 15.201 1.00 73.81 92 SER A C 1
ATOM 695 O O . SER A 1 92 ? -11.263 4.614 14.476 1.00 73.81 92 SER A O 1
ATOM 697 N N . ALA A 1 93 ? -12.576 4.356 16.276 1.00 73.88 93 ALA A N 1
ATOM 698 C CA . ALA A 1 93 ? -12.449 5.747 16.729 1.00 73.88 93 ALA A CA 1
ATOM 699 C C . ALA A 1 93 ? -11.005 6.127 17.136 1.00 73.88 93 ALA A C 1
ATOM 701 O O . ALA A 1 93 ? -10.698 7.291 17.367 1.00 73.88 93 ALA A O 1
ATOM 702 N N . LYS A 1 94 ? -10.110 5.137 17.268 1.00 78.69 94 LYS A N 1
ATOM 703 C CA . LYS A 1 94 ? -8.681 5.319 17.571 1.00 78.69 94 LYS A CA 1
ATOM 704 C C . LYS A 1 94 ? -7.777 5.084 16.359 1.00 78.69 94 LYS A C 1
ATOM 706 O O . LYS A 1 94 ? -6.562 5.066 16.533 1.00 78.69 94 LYS A O 1
ATOM 711 N N . ALA A 1 95 ? -8.346 4.839 15.176 1.00 80.25 95 ALA A N 1
ATOM 712 C CA . ALA A 1 95 ? -7.560 4.601 13.975 1.00 80.25 95 ALA A CA 1
ATOM 713 C C . ALA A 1 95 ? -6.725 5.841 13.636 1.00 80.25 95 ALA A C 1
ATOM 715 O O . ALA A 1 95 ? -7.219 6.971 13.606 1.00 80.25 95 ALA A O 1
ATOM 716 N N . THR A 1 96 ? -5.447 5.605 13.386 1.00 84.25 96 THR A N 1
ATOM 717 C CA . THR A 1 96 ? -4.456 6.609 13.025 1.00 84.25 96 THR A CA 1
ATOM 718 C C . THR A 1 96 ? -4.167 6.555 11.529 1.00 84.25 96 THR A C 1
ATOM 720 O O . THR A 1 96 ? -4.398 5.546 10.863 1.00 84.25 96 THR A O 1
ATOM 723 N N . ALA A 1 97 ? -3.582 7.627 10.997 1.00 83.69 97 ALA A N 1
ATOM 724 C CA . ALA A 1 97 ? -3.042 7.648 9.639 1.00 83.69 97 ALA A CA 1
ATOM 725 C C . ALA A 1 97 ? -2.083 6.469 9.374 1.00 83.69 97 ALA A C 1
ATOM 727 O O . ALA A 1 97 ? -2.128 5.827 8.322 1.00 83.69 97 ALA A O 1
ATOM 728 N N . LYS A 1 98 ? -1.267 6.122 10.379 1.00 88.75 98 LYS A N 1
ATOM 729 C CA . LYS A 1 98 ? -0.325 5.008 10.294 1.00 88.75 98 LYS A CA 1
ATOM 730 C C . LYS A 1 98 ? -1.030 3.665 10.095 1.00 88.75 98 LYS A C 1
ATOM 732 O O . LYS A 1 98 ? -0.523 2.858 9.326 1.00 88.75 98 LYS A O 1
ATOM 737 N N . ASP A 1 99 ? -2.188 3.440 10.714 1.00 89.62 99 ASP A N 1
ATOM 738 C CA . ASP A 1 99 ? -2.924 2.176 10.569 1.00 89.62 99 ASP A CA 1
ATOM 739 C C . ASP A 1 99 ? -3.364 1.951 9.115 1.00 89.62 99 ASP A C 1
ATOM 741 O O . ASP A 1 99 ? -3.184 0.864 8.564 1.00 89.62 99 ASP A O 1
ATOM 745 N N . SER A 1 100 ? -3.857 3.003 8.453 1.00 90.44 100 SER A N 1
ATOM 746 C CA . SER A 1 100 ? -4.191 2.970 7.023 1.00 90.44 100 SER A CA 1
ATOM 747 C C . SER A 1 100 ? -2.963 2.645 6.167 1.00 90.44 100 SER A C 1
ATOM 749 O O . SER A 1 100 ? -3.042 1.821 5.252 1.00 90.44 100 SER A O 1
ATOM 751 N N . MET A 1 101 ? -1.802 3.222 6.492 1.00 94.06 101 MET A N 1
ATOM 752 C CA . MET A 1 101 ? -0.562 2.917 5.778 1.00 94.06 101 MET A CA 1
ATOM 753 C C . MET A 1 101 ? -0.046 1.494 6.050 1.00 94.06 101 MET A C 1
ATOM 755 O O . MET A 1 101 ? 0.439 0.835 5.131 1.00 94.06 101 MET A O 1
ATOM 759 N N . ASP A 1 102 ? -0.180 0.981 7.275 1.00 94.06 102 ASP A N 1
ATOM 760 C CA . ASP A 1 102 ? 0.201 -0.392 7.633 1.00 94.06 102 ASP A CA 1
ATOM 761 C C . ASP A 1 102 ? -0.639 -1.417 6.858 1.00 94.06 102 ASP A C 1
ATOM 763 O O . ASP A 1 102 ? -0.091 -2.367 6.283 1.00 94.06 102 ASP A O 1
ATOM 767 N N . ILE A 1 103 ? -1.958 -1.198 6.777 1.00 92.19 103 ILE A N 1
ATOM 768 C CA . ILE A 1 103 ? -2.870 -2.013 5.964 1.00 92.19 103 ILE A CA 1
ATOM 769 C C . ILE A 1 103 ? -2.436 -1.966 4.498 1.00 92.19 103 ILE A C 1
ATOM 771 O O . ILE A 1 103 ? -2.205 -3.015 3.888 1.00 92.19 103 ILE A O 1
ATOM 775 N N . LEU A 1 104 ? -2.276 -0.763 3.941 1.00 95.19 104 LEU A N 1
ATOM 776 C CA . LEU A 1 104 ? -1.951 -0.585 2.529 1.00 95.19 104 LEU A CA 1
ATOM 777 C C . LEU A 1 104 ? -0.600 -1.216 2.165 1.00 95.19 104 LEU A C 1
ATOM 779 O O . LEU A 1 104 ? -0.501 -1.903 1.146 1.00 95.19 104 LEU A O 1
ATOM 783 N N . ASN A 1 105 ? 0.421 -1.060 3.011 1.00 97.12 105 ASN A N 1
ATOM 784 C CA . ASN A 1 105 ? 1.735 -1.671 2.819 1.00 97.12 105 ASN A CA 1
ATOM 785 C C . ASN A 1 105 ? 1.668 -3.204 2.894 1.00 97.12 105 ASN A C 1
ATOM 787 O O . ASN A 1 105 ? 2.249 -3.893 2.053 1.00 97.12 105 ASN A O 1
ATOM 791 N N . SER A 1 106 ? 0.926 -3.758 3.857 1.00 96.12 106 SER A N 1
ATOM 792 C CA . SER A 1 106 ? 0.764 -5.209 4.008 1.00 96.12 106 SER A CA 1
ATOM 793 C C . SER A 1 106 ? 0.129 -5.849 2.768 1.00 96.12 106 SER A C 1
ATOM 795 O O . SER A 1 106 ? 0.679 -6.801 2.200 1.00 96.12 106 SER A O 1
ATOM 797 N N . VAL A 1 107 ? -0.985 -5.284 2.287 1.00 95.19 107 VAL A N 1
ATOM 798 C CA . VAL A 1 107 ? -1.672 -5.786 1.086 1.00 95.19 107 VAL A CA 1
ATOM 799 C C . VAL A 1 107 ? -0.796 -5.593 -0.156 1.00 95.19 107 VAL A C 1
ATOM 801 O O . VAL A 1 107 ? -0.644 -6.528 -0.945 1.00 95.19 107 VAL A O 1
ATOM 804 N N . SER A 1 108 ? -0.136 -4.439 -0.296 1.00 97.00 108 SER A N 1
ATOM 805 C CA . SER A 1 108 ? 0.752 -4.147 -1.432 1.00 97.00 108 SER A CA 1
ATOM 806 C C . SER A 1 108 ? 1.943 -5.102 -1.509 1.00 97.00 108 SER A C 1
ATOM 808 O O . SER A 1 108 ? 2.286 -5.572 -2.593 1.00 97.00 108 SER A O 1
ATOM 810 N N . ARG A 1 109 ? 2.536 -5.478 -0.368 1.00 97.75 109 ARG A N 1
ATOM 811 C CA . ARG A 1 109 ? 3.592 -6.503 -0.305 1.00 97.75 109 ARG A CA 1
ATOM 812 C C . ARG A 1 109 ? 3.114 -7.866 -0.785 1.00 97.75 109 ARG A C 1
ATOM 814 O O . ARG A 1 109 ? 3.826 -8.541 -1.532 1.00 97.75 109 ARG A O 1
ATOM 821 N N . SER A 1 110 ? 1.919 -8.275 -0.360 1.00 96.00 110 SER A N 1
ATOM 822 C CA . SER A 1 110 ? 1.308 -9.527 -0.812 1.00 96.00 110 SER A CA 1
ATOM 823 C C . SER A 1 110 ? 1.069 -9.502 -2.322 1.00 96.00 110 SER A C 1
ATOM 825 O O . SER A 1 110 ? 1.451 -10.439 -3.025 1.00 96.00 110 SER A O 1
ATOM 827 N N . MET A 1 111 ? 0.539 -8.393 -2.842 1.00 94.19 111 MET A N 1
ATOM 828 C CA . MET A 1 111 ? 0.304 -8.232 -4.272 1.00 94.19 111 MET A CA 1
ATOM 829 C C . MET A 1 111 ? 1.607 -8.240 -5.080 1.00 94.19 111 MET A C 1
ATOM 831 O O . MET A 1 111 ? 1.712 -8.976 -6.056 1.00 94.19 111 MET A O 1
ATOM 835 N N . ALA A 1 112 ? 2.637 -7.503 -4.653 1.00 96.25 112 ALA A N 1
ATOM 836 C CA . ALA A 1 112 ? 3.931 -7.487 -5.333 1.00 96.25 112 ALA A CA 1
ATOM 837 C C . ALA A 1 112 ? 4.577 -8.883 -5.390 1.00 96.25 112 ALA A C 1
ATOM 839 O O . ALA A 1 112 ? 5.205 -9.248 -6.386 1.00 96.25 112 ALA A O 1
ATOM 840 N N . LYS A 1 113 ? 4.387 -9.700 -4.344 1.00 96.69 113 LYS A N 1
ATOM 841 C CA . LYS A 1 113 ? 4.804 -11.108 -4.338 1.00 96.69 113 LYS A CA 1
ATOM 842 C C . LYS A 1 113 ? 4.023 -11.941 -5.354 1.00 96.69 113 LYS A C 1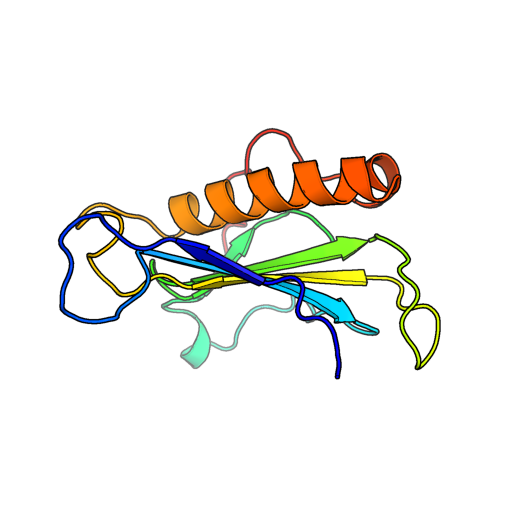
ATOM 844 O O . LYS A 1 113 ? 4.641 -12.718 -6.075 1.00 96.69 113 LYS A O 1
ATOM 849 N N . GLN A 1 114 ? 2.703 -11.777 -5.430 1.00 94.25 114 GLN A N 1
ATOM 850 C CA . GLN A 1 114 ? 1.863 -12.497 -6.397 1.00 94.25 114 GLN A CA 1
ATOM 851 C C . GLN A 1 114 ? 2.189 -12.125 -7.849 1.00 94.25 114 GLN A C 1
ATOM 853 O O . GLN A 1 114 ? 2.192 -12.994 -8.715 1.00 94.25 114 GLN A O 1
ATOM 858 N N . LEU A 1 115 ? 2.525 -10.858 -8.103 1.00 92.38 115 LEU A N 1
ATOM 859 C CA . LEU A 1 115 ? 2.924 -10.359 -9.421 1.00 92.38 115 LEU A CA 1
ATOM 860 C C . LEU A 1 115 ? 4.393 -10.655 -9.774 1.00 92.38 115 LEU A C 1
ATOM 862 O O . LEU A 1 115 ? 4.832 -10.343 -10.878 1.00 92.38 115 LEU A O 1
ATOM 866 N N . GLY A 1 116 ? 5.172 -11.238 -8.856 1.00 96.31 116 GLY A N 1
ATOM 867 C CA . GLY A 1 116 ? 6.582 -11.565 -9.088 1.00 96.31 116 GLY A CA 1
ATOM 868 C C . GLY A 1 116 ? 7.528 -10.357 -9.111 1.00 96.31 116 GLY A C 1
ATOM 869 O O . GLY A 1 116 ? 8.671 -10.491 -9.537 1.00 96.31 116 GLY A O 1
ATOM 870 N N . CYS A 1 117 ? 7.087 -9.193 -8.629 1.00 96.94 117 CYS A N 1
ATOM 871 C CA . CYS A 1 117 ? 7.853 -7.942 -8.623 1.00 96.94 117 CYS A CA 1
ATOM 872 C C . CYS A 1 117 ? 8.310 -7.518 -7.215 1.00 96.94 117 CYS A C 1
ATOM 874 O O . CYS A 1 117 ? 8.732 -6.382 -7.023 1.00 96.94 117 CYS A O 1
ATOM 876 N N . ALA A 1 118 ? 8.237 -8.406 -6.215 1.00 97.19 118 ALA A N 1
ATOM 877 C CA . ALA A 1 118 ? 8.535 -8.081 -4.815 1.00 97.19 118 ALA A CA 1
ATOM 878 C C . ALA A 1 118 ? 9.911 -7.420 -4.601 1.00 97.19 118 ALA A C 1
ATOM 880 O O . ALA A 1 118 ? 10.011 -6.479 -3.820 1.00 97.19 118 ALA A O 1
ATOM 881 N N . SER A 1 119 ? 10.951 -7.872 -5.310 1.00 96.69 119 SER A N 1
ATOM 882 C CA . SER A 1 119 ? 12.294 -7.280 -5.231 1.00 96.69 119 SER A CA 1
ATOM 883 C C . SER A 1 119 ? 12.375 -5.879 -5.838 1.00 96.69 119 SER A C 1
ATOM 885 O O . SER A 1 119 ? 13.168 -5.066 -5.385 1.00 96.69 119 SER A O 1
ATOM 887 N N . GLN A 1 120 ? 11.566 -5.585 -6.858 1.00 97.06 120 GLN A N 1
ATOM 888 C CA . GLN A 1 120 ? 11.504 -4.259 -7.478 1.00 97.06 120 GLN A CA 1
ATOM 889 C C . GLN A 1 120 ? 10.669 -3.296 -6.635 1.00 97.06 120 GLN A C 1
ATOM 891 O O . GLN A 1 120 ? 10.999 -2.115 -6.559 1.00 97.06 120 GLN A O 1
ATOM 896 N N . ALA A 1 121 ? 9.599 -3.809 -6.023 1.00 97.19 121 ALA A N 1
ATOM 897 C CA . ALA A 1 121 ? 8.713 -3.052 -5.152 1.00 97.19 121 ALA A CA 1
ATOM 898 C C . ALA A 1 121 ? 9.424 -2.584 -3.878 1.00 97.19 121 ALA A C 1
ATOM 900 O O . ALA A 1 121 ? 9.133 -1.487 -3.410 1.00 97.19 121 ALA A O 1
ATOM 901 N N . ASP A 1 122 ? 10.332 -3.415 -3.347 1.00 96.69 122 ASP A N 1
ATOM 902 C CA . ASP A 1 122 ? 11.192 -3.131 -2.187 1.00 96.69 122 ASP A CA 1
ATOM 903 C C . ASP A 1 122 ? 10.428 -2.553 -0.980 1.00 96.69 122 ASP A C 1
ATOM 905 O O . ASP A 1 122 ? 10.853 -1.627 -0.293 1.00 96.69 122 ASP A O 1
ATOM 909 N N . LEU A 1 123 ? 9.224 -3.082 -0.749 1.00 97.75 123 LEU A N 1
ATOM 910 C CA . LEU A 1 123 ? 8.344 -2.613 0.315 1.00 97.75 123 LEU A CA 1
ATOM 911 C C . LEU A 1 123 ? 8.756 -3.225 1.668 1.00 97.75 123 LEU A C 1
ATOM 913 O O . LEU A 1 123 ? 8.820 -4.460 1.791 1.00 97.75 123 LEU A O 1
ATOM 917 N N . PRO A 1 124 ? 8.980 -2.402 2.711 1.00 96.94 124 PRO A N 1
ATOM 918 C CA . PRO A 1 124 ? 9.490 -2.876 3.991 1.00 96.94 124 PRO A CA 1
ATOM 919 C C . PRO A 1 124 ? 8.437 -3.678 4.756 1.00 96.94 124 PRO A C 1
ATOM 921 O O . PRO A 1 124 ? 7.238 -3.423 4.663 1.00 96.94 124 PRO A O 1
ATOM 924 N N . ALA A 1 125 ? 8.877 -4.639 5.571 1.00 95.56 125 ALA A N 1
ATOM 925 C CA . ALA A 1 125 ? 7.966 -5.450 6.383 1.00 95.56 125 ALA A CA 1
ATOM 926 C C . ALA A 1 125 ? 7.146 -4.614 7.385 1.00 95.56 125 ALA A C 1
ATOM 928 O O . ALA A 1 125 ? 5.999 -4.957 7.652 1.00 95.56 125 ALA A O 1
ATOM 929 N N . ASN A 1 126 ? 7.724 -3.520 7.888 1.00 94.94 126 ASN A N 1
ATOM 930 C CA . ASN A 1 126 ? 7.084 -2.569 8.792 1.00 94.94 126 ASN A CA 1
ATOM 931 C C . ASN A 1 126 ? 7.158 -1.169 8.183 1.00 94.94 126 ASN A C 1
ATOM 933 O O . ASN A 1 126 ? 8.201 -0.801 7.640 1.00 94.94 126 ASN A O 1
ATOM 937 N N . VAL A 1 127 ? 6.086 -0.385 8.304 1.00 94.38 127 VAL A N 1
ATOM 938 C CA . VAL A 1 127 ? 6.084 1.016 7.864 1.00 94.38 127 VAL A CA 1
ATOM 939 C C . VAL A 1 127 ? 6.996 1.830 8.798 1.00 94.38 127 VAL A C 1
ATOM 941 O O . VAL A 1 127 ? 6.763 1.820 10.013 1.00 94.38 127 VAL A O 1
ATOM 944 N N . PRO A 1 128 ? 8.032 2.511 8.271 1.00 93.00 128 PRO A N 1
ATOM 945 C CA . PRO A 1 128 ? 8.875 3.419 9.041 1.00 93.00 128 PRO A CA 1
ATOM 946 C C . PRO A 1 128 ? 8.079 4.587 9.627 1.00 93.00 128 PRO A C 1
ATOM 948 O O . PRO A 1 128 ? 6.926 4.833 9.269 1.00 93.00 128 PRO A O 1
ATOM 951 N N . LEU A 1 129 ? 8.715 5.345 10.518 1.00 88.00 129 LEU A N 1
ATOM 952 C CA . LEU A 1 129 ? 8.148 6.621 10.939 1.00 88.00 129 LEU A CA 1
ATOM 953 C C . LEU A 1 129 ? 8.044 7.577 9.737 1.00 88.00 129 LEU A C 1
ATOM 955 O O . LEU A 1 129 ? 8.872 7.484 8.824 1.00 88.00 129 LEU A O 1
ATOM 959 N N . PRO A 1 130 ? 7.050 8.482 9.735 1.00 82.56 130 PRO A N 1
ATOM 960 C CA . PRO A 1 130 ? 6.958 9.530 8.731 1.00 82.56 130 PRO A CA 1
ATOM 961 C C . PRO A 1 130 ? 8.250 10.334 8.627 1.00 82.56 130 PRO A C 1
ATOM 963 O O . PRO A 1 130 ? 8.961 10.512 9.623 1.00 82.56 130 PRO A O 1
ATOM 966 N N . GLU A 1 131 ? 8.527 10.864 7.441 1.00 75.81 131 GLU A N 1
ATOM 967 C CA . GLU A 1 131 ? 9.580 11.866 7.310 1.00 75.81 131 GLU A CA 1
ATOM 968 C C . GLU A 1 131 ? 9.175 13.099 8.131 1.00 75.81 131 GLU A C 1
ATOM 970 O O . GLU A 1 131 ? 8.068 13.619 7.981 1.00 75.81 131 GLU A O 1
ATOM 975 N N . GLN A 1 132 ? 10.043 13.542 9.047 1.00 55.16 132 GLN A N 1
ATOM 976 C CA . GLN A 1 132 ? 9.801 14.786 9.774 1.00 55.16 132 GLN A CA 1
ATOM 977 C C . GLN A 1 132 ? 9.958 15.945 8.787 1.00 55.16 132 GLN A C 1
ATOM 979 O O . GLN A 1 132 ? 11.034 16.143 8.220 1.00 55.16 132 GLN A O 1
ATOM 984 N N . SER A 1 133 ? 8.863 16.664 8.554 1.00 48.62 133 SER A N 1
ATOM 985 C CA . SER A 1 133 ? 8.805 17.866 7.719 1.00 48.62 133 SER A CA 1
ATOM 986 C C . SER A 1 133 ? 9.489 19.062 8.361 1.00 48.62 133 SER A C 1
ATOM 988 O O . SER A 1 133 ? 9.245 19.276 9.569 1.00 48.62 133 SER A O 1
#

Organism: Streptomyces avermitilis (NCBI:txid33903)

Sequence (133 aa):
MTQRNQCVVYKTGDTTGHPLIDVDFSAVKYHPNSEKPTADASAELTIYPIGVYAATHGNASASLYFKCPTKDPEGTKPYIQASVHSTADQVSAKATAKDSMDILNSVSRSMAKQLGCASQADLP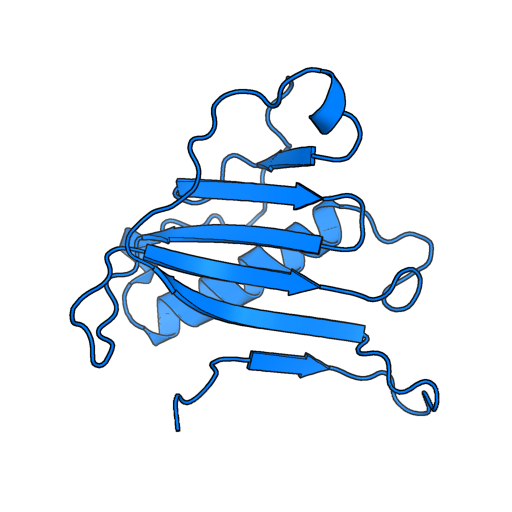ANVPLPEQS

Secondary structure (DSSP, 8-state):
----EEEEE--TT--S---SEEEEEEEES-----PPPPGGG-SSEEE-SSSSEEEEETTTEEEEEEEEEEEETTEEEEEEEEEEE--TTTS-TT--HHHHHHHHHHHHHHHHHHTT-HHHH---SSPPPPP--

Foldseek 3Di:
DPPWPKDFACDPPDPPPFTQKIKTKDQAQDDDDPPQDDPVQHPQWFWFPAARTKIFGWQFKIKDKHADFDQDPVGTGGIMIMMMGGDACSNHVPGGSQNNVLVRLVVVCVVCVVSVNNVRRVGDNHTDDTDDD

pLDDT: mean 85.1, std 14.13, range [38.16, 97.75]